Protein AF-A0A7V3AG71-F1 (afdb_monomer_lite)

Secondary structure (DSSP, 8-state):
--SHHHHHHHHHHHHHHHHHHHHHHHHHHHHHHHHHHHHHTTPPPHHHHHHHHHHHHHHHHHHHHHHHHHHHHHHHHHHHHHHHHHHT-------------PPP-EEEEETTS-EEEEEEEEE-SSEEEEEETTS-EEEEEGGGEEEEEE--

pLDDT: mean 72.87, std 14.0, range [38.12, 94.25]

Structure (mmCIF, N/CA/C/O backbone):
data_AF-A0A7V3AG71-F1
#
_entry.id   AF-A0A7V3AG71-F1
#
loop_
_atom_site.group_PDB
_atom_site.id
_atom_site.type_symbol
_atom_site.label_atom_id
_atom_site.label_alt_id
_atom_site.label_comp_id
_atom_site.label_asym_id
_atom_site.label_entity_id
_atom_site.label_seq_id
_atom_site.pdbx_PDB_ins_code
_atom_site.Cartn_x
_atom_site.Cartn_y
_atom_site.Cartn_z
_atom_site.occupancy
_atom_site.B_iso_or_equiv
_atom_site.auth_seq_id
_atom_site.auth_comp_id
_atom_site.auth_asym_id
_atom_site.auth_atom_id
_atom_site.pdbx_PDB_model_num
ATOM 1 N N . MET A 1 1 ? 12.936 3.149 -78.961 1.00 61.03 1 MET A N 1
ATOM 2 C CA . MET A 1 1 ? 13.022 3.474 -77.517 1.00 61.03 1 MET A CA 1
ATOM 3 C C . MET A 1 1 ? 11.968 2.755 -76.647 1.00 61.03 1 MET A C 1
ATOM 5 O O . MET A 1 1 ? 11.538 3.311 -75.650 1.00 61.03 1 MET A O 1
ATOM 9 N N . ARG A 1 2 ? 11.542 1.517 -76.963 1.00 64.50 2 ARG A N 1
ATOM 10 C CA . ARG A 1 2 ? 10.477 0.810 -76.205 1.00 64.50 2 ARG A CA 1
ATOM 11 C C . ARG A 1 2 ? 10.985 -0.159 -75.121 1.00 64.50 2 ARG A C 1
ATOM 13 O O . ARG A 1 2 ? 10.198 -0.602 -74.300 1.00 64.50 2 ARG A O 1
ATOM 20 N N . TYR A 1 3 ? 12.290 -0.437 -75.083 1.00 72.06 3 TYR A N 1
ATOM 21 C CA . TYR A 1 3 ? 12.900 -1.409 -74.159 1.00 72.06 3 TYR A CA 1
ATOM 22 C C . TYR A 1 3 ? 13.702 -0.771 -73.015 1.00 72.06 3 TYR A C 1
ATOM 24 O O . TYR A 1 3 ? 14.199 -1.476 -72.145 1.00 72.06 3 TYR A O 1
ATOM 32 N N . LEU A 1 4 ? 13.811 0.562 -72.984 1.00 73.38 4 LEU A N 1
ATOM 33 C CA . LEU A 1 4 ? 14.569 1.266 -71.945 1.00 73.38 4 LEU A CA 1
ATOM 34 C C . LEU A 1 4 ? 13.814 1.295 -70.605 1.00 73.38 4 LEU A C 1
ATOM 36 O O . LEU A 1 4 ? 14.413 1.109 -69.553 1.00 73.38 4 LEU A O 1
ATOM 40 N N . ALA A 1 5 ? 12.491 1.466 -70.650 1.00 74.44 5 ALA A N 1
ATOM 41 C CA . ALA A 1 5 ? 11.640 1.491 -69.464 1.00 74.44 5 ALA A CA 1
ATOM 42 C C . ALA A 1 5 ? 11.676 0.183 -68.639 1.00 74.44 5 ALA A C 1
ATOM 44 O O . ALA A 1 5 ? 11.906 0.277 -67.434 1.00 74.44 5 ALA A O 1
ATOM 45 N N . PRO A 1 6 ? 11.525 -1.030 -69.223 1.00 74.31 6 PRO A N 1
ATOM 46 C CA . PRO A 1 6 ? 11.609 -2.266 -68.437 1.00 74.31 6 PRO A CA 1
ATOM 47 C C . PRO A 1 6 ? 13.018 -2.529 -67.885 1.00 74.31 6 PRO A C 1
ATOM 49 O O . PRO A 1 6 ? 13.152 -3.070 -66.791 1.00 74.31 6 PRO A O 1
ATOM 52 N N . PHE A 1 7 ? 14.069 -2.098 -68.590 1.00 77.62 7 PHE A N 1
ATOM 53 C CA . PHE A 1 7 ? 15.451 -2.226 -68.119 1.00 77.62 7 PHE A CA 1
ATOM 54 C C . PHE A 1 7 ? 15.732 -1.335 -66.898 1.00 77.62 7 PHE A C 1
ATOM 56 O O . PHE A 1 7 ? 16.279 -1.802 -65.899 1.00 77.62 7 PHE A O 1
ATOM 63 N N . LEU A 1 8 ? 15.293 -0.072 -66.938 1.00 80.12 8 LEU A N 1
ATOM 64 C CA . LEU A 1 8 ? 15.421 0.848 -65.805 1.00 80.12 8 LEU A CA 1
ATOM 65 C C . LEU A 1 8 ? 14.569 0.411 -64.609 1.00 80.12 8 LEU A C 1
ATOM 67 O O . LEU A 1 8 ? 15.024 0.513 -63.473 1.00 80.12 8 LEU A O 1
ATOM 71 N N . LEU A 1 9 ? 13.371 -0.128 -64.855 1.00 80.00 9 LEU A N 1
ATOM 72 C CA . LEU A 1 9 ? 12.508 -0.658 -63.800 1.00 80.00 9 LEU A CA 1
ATOM 73 C C . LEU A 1 9 ? 13.157 -1.859 -63.093 1.00 80.00 9 LEU A C 1
ATOM 75 O O . LEU A 1 9 ? 13.146 -1.921 -61.867 1.00 80.00 9 LEU A O 1
ATOM 79 N N . SER A 1 10 ? 13.779 -2.772 -63.847 1.00 79.00 10 SER A N 1
ATOM 80 C CA . SER A 1 10 ? 14.501 -3.915 -63.276 1.00 79.00 10 SER A CA 1
ATOM 81 C C . SER A 1 10 ? 15.716 -3.480 -62.454 1.00 79.00 10 SER A C 1
ATOM 83 O O . SER A 1 10 ? 15.938 -4.012 -61.368 1.00 79.00 10 SER A O 1
ATOM 85 N N . LEU A 1 11 ? 16.487 -2.497 -62.935 1.00 78.69 11 LEU A N 1
ATOM 86 C CA . LEU A 1 11 ? 17.617 -1.932 -62.189 1.00 78.69 11 LEU A CA 1
ATOM 87 C C . LEU A 1 11 ? 17.163 -1.259 -60.892 1.00 78.69 11 LEU A C 1
ATOM 89 O O . LEU A 1 11 ? 17.777 -1.459 -59.846 1.00 78.69 11 LEU A O 1
ATOM 93 N N . PHE A 1 12 ? 16.067 -0.504 -60.951 1.00 79.19 12 PHE A N 1
ATOM 94 C CA . PHE A 1 12 ? 15.484 0.154 -59.788 1.00 79.19 12 PHE A CA 1
ATOM 95 C C . PHE A 1 12 ? 15.006 -0.866 -58.746 1.00 79.19 12 PHE A C 1
ATOM 97 O O . PHE A 1 12 ? 15.342 -0.749 -57.570 1.00 79.19 12 PHE A O 1
ATOM 104 N N . LEU A 1 13 ? 14.299 -1.915 -59.175 1.00 78.94 13 LEU A N 1
ATOM 105 C CA . LEU A 1 13 ? 13.847 -2.994 -58.293 1.00 78.94 13 LEU A CA 1
ATOM 106 C C . LEU A 1 13 ? 15.014 -3.735 -57.629 1.00 78.94 13 LEU A C 1
ATOM 108 O O . LEU A 1 13 ? 14.962 -3.966 -56.420 1.00 78.94 13 LEU A O 1
ATOM 112 N N . CYS A 1 14 ? 16.072 -4.059 -58.379 1.00 75.00 14 CYS A N 1
ATOM 113 C CA . CYS A 1 14 ? 17.276 -4.677 -57.821 1.00 75.00 14 CYS A CA 1
ATOM 114 C C . CYS A 1 14 ? 17.977 -3.762 -56.809 1.00 75.00 14 CYS A C 1
ATOM 116 O O . CYS A 1 14 ? 18.343 -4.218 -55.727 1.00 75.00 14 CYS A O 1
ATOM 118 N N . PHE A 1 15 ? 18.123 -2.472 -57.123 1.00 74.31 15 PHE A N 1
ATOM 119 C CA . PHE A 1 15 ? 18.778 -1.512 -56.235 1.00 74.31 15 PHE A CA 1
ATOM 120 C C . PHE A 1 15 ? 18.023 -1.348 -54.908 1.00 74.31 15 PHE A C 1
ATOM 122 O O . PHE A 1 15 ? 18.629 -1.398 -53.837 1.00 74.31 15 PHE A O 1
ATOM 129 N N . PHE A 1 16 ? 16.692 -1.233 -54.962 1.00 73.12 16 PHE A N 1
ATOM 130 C CA . PHE A 1 16 ? 15.862 -1.132 -53.761 1.00 73.12 16 PHE A CA 1
ATOM 131 C C . PHE A 1 16 ? 15.914 -2.403 -52.909 1.00 73.12 16 PHE A C 1
ATOM 133 O O . PHE A 1 16 ? 16.013 -2.299 -51.690 1.00 73.12 16 PHE A O 1
ATOM 140 N N . HIS A 1 17 ? 15.921 -3.592 -53.520 1.00 63.69 17 HIS A N 1
ATOM 141 C CA . HIS A 1 17 ? 16.026 -4.849 -52.771 1.00 63.69 17 HIS A CA 1
ATOM 142 C C . HIS A 1 17 ? 17.371 -5.001 -52.055 1.00 63.69 17 HIS A C 1
ATOM 144 O O . HIS A 1 17 ? 17.399 -5.442 -50.904 1.00 63.69 17 HIS A O 1
ATOM 150 N N . SER A 1 18 ? 18.479 -4.598 -52.686 1.00 63.97 18 SER A N 1
ATOM 151 C CA . SER A 1 18 ? 19.787 -4.587 -52.023 1.00 63.97 18 SER A CA 1
ATOM 152 C C . SER A 1 18 ? 19.830 -3.587 -50.865 1.00 63.97 18 SER A C 1
ATOM 154 O O . SER A 1 18 ? 20.319 -3.927 -49.792 1.00 63.97 18 SER A O 1
ATOM 156 N N . TRP A 1 19 ? 19.260 -2.392 -51.041 1.00 64.56 19 TRP A N 1
ATOM 157 C CA . TRP A 1 19 ? 19.243 -1.353 -50.008 1.00 64.56 19 TRP A CA 1
ATOM 158 C C . TRP A 1 19 ? 18.368 -1.721 -48.797 1.00 64.56 19 TRP A C 1
ATOM 160 O O . TRP A 1 19 ? 18.807 -1.594 -47.654 1.00 64.56 19 TRP A O 1
ATOM 170 N N . LEU A 1 20 ? 17.154 -2.233 -49.029 1.00 61.44 20 LEU A N 1
ATOM 171 C CA . LEU A 1 20 ? 16.248 -2.697 -47.968 1.00 61.44 20 LEU A CA 1
ATOM 172 C C . LEU A 1 20 ? 16.837 -3.883 -47.188 1.00 61.44 20 LEU A C 1
ATOM 174 O O . LEU A 1 20 ? 16.752 -3.905 -45.961 1.00 61.44 20 LEU A O 1
ATOM 178 N N . SER A 1 21 ? 17.510 -4.815 -47.871 1.00 59.41 21 SER A N 1
ATOM 179 C CA . SER A 1 21 ? 18.191 -5.938 -47.207 1.00 59.41 21 SER A CA 1
ATOM 180 C C . SER A 1 21 ? 19.367 -5.471 -46.338 1.00 59.41 21 SER A C 1
ATOM 182 O O . SER A 1 21 ? 19.598 -6.016 -45.260 1.00 59.41 21 SER A O 1
ATOM 184 N N . SER A 1 22 ? 20.099 -4.434 -46.764 1.00 56.72 22 SER A N 1
ATOM 185 C CA . SER A 1 22 ? 21.183 -3.842 -45.968 1.00 56.72 22 SER A CA 1
ATOM 186 C C . SER A 1 22 ? 20.687 -3.060 -44.748 1.00 56.72 22 SER A C 1
ATOM 188 O O . SER A 1 22 ? 21.355 -3.080 -43.718 1.00 56.72 22 SER A O 1
ATOM 190 N N . LEU A 1 23 ? 19.519 -2.414 -44.824 1.00 57.88 23 LEU A N 1
ATOM 191 C CA . LEU A 1 23 ? 18.902 -1.736 -43.676 1.00 57.88 23 LEU A CA 1
ATOM 192 C C . LEU A 1 23 ? 18.468 -2.729 -42.587 1.00 57.88 23 LEU A C 1
ATOM 194 O O . LEU A 1 23 ? 18.769 -2.513 -41.417 1.00 57.88 23 LEU A O 1
ATOM 198 N N . GLN A 1 24 ? 17.845 -3.848 -42.968 1.00 51.69 24 GLN A N 1
ATOM 199 C CA . GLN A 1 24 ? 17.381 -4.868 -42.020 1.00 51.69 24 GLN A CA 1
ATOM 200 C C . GLN A 1 24 ? 18.541 -5.663 -41.387 1.00 51.69 24 GLN A C 1
ATOM 202 O O . GLN A 1 24 ? 18.505 -5.991 -40.204 1.00 51.69 24 GLN A O 1
ATOM 207 N N . ALA A 1 25 ? 19.621 -5.910 -42.136 1.00 54.94 25 ALA A N 1
ATOM 208 C CA . ALA A 1 25 ? 20.857 -6.475 -41.582 1.00 54.94 25 ALA A CA 1
ATOM 209 C C . ALA A 1 25 ? 21.599 -5.487 -40.652 1.00 54.94 25 ALA A C 1
ATOM 211 O O . ALA A 1 25 ? 22.315 -5.902 -39.733 1.00 54.94 25 ALA A O 1
ATOM 212 N N . GLY A 1 26 ? 21.412 -4.180 -40.867 1.00 48.78 26 GLY A N 1
ATOM 213 C CA . GLY A 1 26 ? 21.966 -3.112 -40.037 1.00 48.78 26 GLY A CA 1
ATOM 214 C C . GLY A 1 26 ? 21.415 -3.104 -38.609 1.00 48.78 26 GLY A C 1
ATOM 215 O O . GLY A 1 26 ? 22.183 -2.892 -37.675 1.00 48.78 26 GLY A O 1
ATOM 216 N N . GLU A 1 27 ? 20.132 -3.416 -38.408 1.00 51.75 27 GLU A N 1
ATOM 217 C CA . GLU A 1 27 ? 19.525 -3.473 -37.067 1.00 51.75 27 GLU A CA 1
ATOM 218 C C . GLU A 1 27 ? 20.153 -4.580 -36.205 1.00 51.75 27 GLU A C 1
ATOM 220 O O . GLU A 1 27 ? 20.583 -4.325 -35.080 1.00 51.75 27 GLU A O 1
ATOM 225 N N . THR A 1 28 ? 20.363 -5.772 -36.775 1.00 56.44 28 THR A N 1
ATOM 226 C CA . THR A 1 28 ? 21.028 -6.884 -36.072 1.00 56.44 28 THR A CA 1
ATOM 227 C C . THR A 1 28 ? 22.504 -6.620 -35.744 1.00 56.44 28 THR A C 1
ATOM 229 O O . THR A 1 28 ? 23.023 -7.117 -34.744 1.00 56.44 28 THR A O 1
ATOM 232 N N . GLY A 1 29 ? 23.204 -5.820 -36.557 1.00 56.59 29 GLY A N 1
ATOM 233 C CA . GLY A 1 29 ? 24.605 -5.459 -36.315 1.00 56.59 29 GLY A CA 1
ATOM 234 C C . GLY A 1 29 ? 24.773 -4.357 -35.266 1.00 56.59 29 GLY A C 1
ATOM 235 O O . GLY A 1 29 ? 25.733 -4.379 -34.491 1.00 56.59 29 GLY A O 1
ATOM 236 N N . VAL A 1 30 ? 23.833 -3.410 -35.215 1.00 58.94 30 VAL A N 1
ATOM 237 C CA . VAL A 1 30 ? 23.841 -2.312 -34.242 1.00 58.94 30 VAL A CA 1
ATOM 238 C C . VAL A 1 30 ? 23.515 -2.827 -32.845 1.00 58.94 30 VAL A C 1
ATOM 240 O O . VAL A 1 30 ? 24.199 -2.436 -31.903 1.00 58.94 30 VAL A O 1
ATOM 243 N N . GLU A 1 31 ? 22.565 -3.752 -32.693 1.00 58.84 31 GLU A N 1
ATOM 244 C CA . GLU A 1 31 ? 22.277 -4.373 -31.392 1.00 58.84 31 GLU A CA 1
ATOM 245 C C . GLU A 1 31 ? 23.488 -5.143 -30.845 1.00 58.84 31 GLU A C 1
ATOM 247 O O . GLU A 1 31 ? 23.897 -4.914 -29.705 1.00 58.84 31 GLU A O 1
ATOM 252 N N . ALA A 1 32 ? 24.150 -5.953 -31.679 1.00 64.12 32 ALA A N 1
ATOM 253 C CA . ALA A 1 32 ? 25.353 -6.686 -31.284 1.00 64.12 32 ALA A CA 1
ATOM 254 C C . ALA A 1 32 ? 26.543 -5.756 -30.965 1.00 64.12 32 ALA A C 1
ATOM 256 O O . ALA A 1 32 ? 27.312 -6.004 -30.030 1.00 64.12 32 ALA A O 1
ATOM 257 N N . ALA A 1 33 ? 26.709 -4.659 -31.712 1.00 62.84 33 ALA A N 1
ATOM 258 C CA . ALA A 1 33 ? 27.746 -3.661 -31.446 1.00 62.84 33 ALA A CA 1
ATOM 259 C C . ALA A 1 33 ? 27.468 -2.868 -30.159 1.00 62.84 33 ALA A C 1
ATOM 261 O O . ALA A 1 33 ? 28.393 -2.576 -29.397 1.00 62.84 33 ALA A O 1
ATOM 262 N N . LEU A 1 34 ? 26.200 -2.559 -29.887 1.00 64.00 34 LEU A N 1
ATOM 263 C CA . LEU A 1 34 ? 25.757 -1.838 -28.698 1.00 64.00 34 LEU A CA 1
ATOM 264 C C . LEU A 1 34 ? 25.849 -2.717 -27.444 1.00 64.00 34 LEU A C 1
ATOM 266 O O . LEU A 1 34 ? 26.250 -2.240 -26.382 1.00 64.00 34 LEU A O 1
ATOM 270 N N . GLU A 1 35 ? 25.587 -4.017 -27.571 1.00 59.72 35 GLU A N 1
ATOM 271 C CA . GLU A 1 35 ? 25.803 -4.997 -26.508 1.00 59.72 35 GLU A CA 1
ATOM 272 C C . GLU A 1 35 ? 27.299 -5.190 -26.207 1.00 59.72 35 GLU A C 1
ATOM 274 O O . GLU A 1 35 ? 27.714 -5.147 -25.046 1.00 59.72 35 GLU A O 1
ATOM 279 N N . LYS A 1 36 ? 28.147 -5.260 -27.243 1.00 67.81 36 LYS A N 1
ATOM 280 C CA . LYS A 1 36 ? 29.612 -5.309 -27.094 1.00 67.81 36 LYS A CA 1
ATOM 281 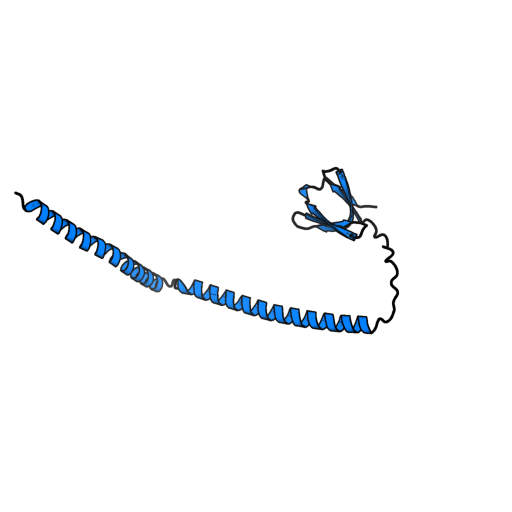C C . LYS A 1 36 ? 30.188 -4.021 -26.484 1.00 67.81 36 LYS A C 1
ATOM 283 O O . LYS A 1 36 ? 31.143 -4.077 -25.707 1.00 67.81 36 LYS A O 1
ATOM 288 N N . ALA A 1 37 ? 29.596 -2.862 -26.783 1.00 62.59 37 ALA A N 1
ATOM 289 C CA . ALA A 1 37 ? 29.947 -1.586 -26.159 1.00 62.59 37 ALA A CA 1
ATOM 290 C C . ALA A 1 37 ? 29.526 -1.529 -24.678 1.00 62.59 37 ALA A C 1
ATOM 292 O O . ALA A 1 37 ? 30.306 -1.074 -23.840 1.00 62.59 37 ALA A O 1
ATOM 293 N N . ARG A 1 38 ? 28.344 -2.056 -24.323 1.00 58.62 38 ARG A N 1
ATOM 294 C CA . ARG A 1 38 ? 27.871 -2.150 -22.928 1.00 58.62 38 ARG A CA 1
ATOM 295 C C . ARG A 1 38 ? 28.729 -3.079 -22.071 1.00 58.62 38 ARG A C 1
ATOM 297 O O . ARG A 1 38 ? 29.049 -2.719 -20.940 1.00 58.62 38 ARG A O 1
ATOM 304 N N . GLN A 1 39 ? 29.162 -4.215 -22.622 1.00 62.44 39 GLN A N 1
ATOM 305 C CA . GLN A 1 39 ? 30.086 -5.135 -21.948 1.00 62.44 39 GLN A CA 1
ATOM 306 C C . GLN A 1 39 ? 31.446 -4.479 -21.650 1.00 62.44 39 GLN A C 1
ATOM 308 O O . GLN A 1 39 ? 32.007 -4.697 -20.580 1.00 62.44 39 GLN A O 1
ATOM 313 N N . ARG A 1 40 ? 31.957 -3.618 -22.546 1.00 60.34 40 ARG A N 1
ATOM 314 C CA . ARG A 1 40 ? 33.174 -2.820 -22.291 1.00 60.34 40 ARG A CA 1
ATOM 315 C C . ARG A 1 40 ? 32.972 -1.693 -21.278 1.00 60.34 40 ARG A C 1
ATOM 317 O O . ARG A 1 40 ? 33.912 -1.359 -20.568 1.00 60.34 40 ARG A O 1
ATOM 324 N N . ALA A 1 41 ? 31.773 -1.125 -21.200 1.00 60.50 41 ALA A N 1
ATOM 325 C CA . ALA A 1 41 ? 31.434 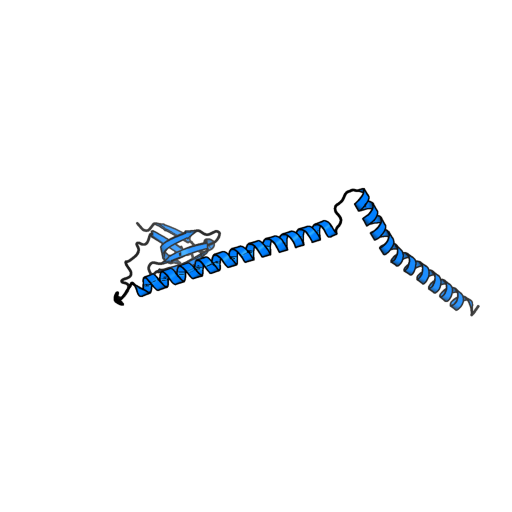-0.075 -20.241 1.00 60.50 41 ALA A CA 1
ATOM 326 C C . ALA A 1 41 ? 31.158 -0.604 -18.817 1.00 60.50 41 ALA A C 1
ATOM 328 O O . ALA A 1 41 ? 30.834 0.184 -17.932 1.00 60.50 41 ALA A O 1
ATOM 329 N N . GLY A 1 42 ? 31.246 -1.923 -18.586 1.00 57.78 42 GLY A N 1
ATOM 330 C CA . GLY A 1 42 ? 30.953 -2.539 -17.286 1.00 57.78 42 GLY A CA 1
ATOM 331 C C . GLY A 1 42 ? 29.482 -2.431 -16.869 1.00 57.78 42 GLY A C 1
ATOM 332 O O . GLY A 1 42 ? 29.154 -2.650 -15.704 1.00 57.78 42 GLY A O 1
ATOM 333 N N . ALA A 1 43 ? 28.589 -2.082 -17.800 1.00 59.56 43 ALA A N 1
ATOM 334 C CA . ALA A 1 43 ? 27.168 -1.976 -17.518 1.00 59.56 43 ALA A CA 1
ATOM 335 C C . ALA A 1 43 ? 26.580 -3.386 -17.338 1.00 59.56 43 ALA A C 1
ATOM 337 O O . ALA A 1 43 ? 26.849 -4.265 -18.164 1.00 59.56 43 ALA A O 1
ATOM 338 N N . PRO A 1 44 ? 25.777 -3.629 -16.284 1.00 58.66 44 PRO A N 1
ATOM 339 C CA . PRO A 1 44 ? 25.157 -4.930 -16.081 1.00 58.66 44 PRO A CA 1
ATOM 340 C C . PRO A 1 44 ? 24.295 -5.282 -17.304 1.00 58.66 44 PRO A C 1
ATOM 342 O O . PRO A 1 44 ? 23.601 -4.399 -17.824 1.00 58.66 44 PRO A O 1
ATOM 345 N N . PRO A 1 45 ? 24.337 -6.541 -17.786 1.00 61.25 45 PRO A N 1
ATOM 346 C CA . PRO A 1 45 ? 23.568 -6.946 -18.956 1.00 61.25 45 PRO A CA 1
ATOM 347 C C . PRO A 1 45 ? 22.082 -6.680 -18.704 1.00 61.25 45 PRO A C 1
ATOM 349 O O . PRO A 1 45 ? 21.628 -6.737 -17.558 1.00 61.25 45 PRO A O 1
ATOM 352 N N . ALA A 1 46 ? 21.316 -6.389 -19.758 1.00 64.62 46 ALA A N 1
ATOM 353 C CA . ALA A 1 46 ? 19.881 -6.101 -19.641 1.00 64.62 46 ALA A CA 1
ATOM 354 C C . ALA A 1 46 ? 19.136 -7.208 -18.860 1.00 64.62 46 ALA A C 1
ATOM 356 O O . ALA A 1 46 ? 18.245 -6.926 -18.057 1.00 64.62 46 ALA A O 1
ATOM 357 N N . ASP A 1 47 ? 19.617 -8.448 -18.979 1.00 63.56 47 ASP A N 1
ATOM 358 C CA . ASP A 1 47 ? 19.104 -9.625 -18.280 1.00 63.56 47 ASP A CA 1
ATOM 359 C C . ASP A 1 47 ? 19.441 -9.700 -16.785 1.00 63.56 47 ASP A C 1
ATOM 361 O O . ASP A 1 47 ? 18.788 -10.439 -16.050 1.00 63.56 47 ASP A O 1
ATOM 365 N N . ALA A 1 48 ? 20.438 -8.961 -16.290 1.00 64.44 48 ALA A N 1
ATOM 366 C CA . ALA A 1 48 ? 20.791 -8.983 -14.869 1.00 64.44 48 ALA A CA 1
ATOM 367 C C . ALA A 1 48 ? 19.683 -8.371 -14.004 1.00 64.44 48 ALA A C 1
ATOM 369 O O . ALA A 1 48 ? 19.379 -8.904 -12.937 1.00 64.44 48 ALA A O 1
ATOM 370 N N . LYS A 1 49 ? 19.033 -7.300 -14.483 1.00 67.00 49 LYS A N 1
ATOM 371 C CA . LYS A 1 49 ? 17.897 -6.687 -13.779 1.00 67.00 49 LYS A CA 1
ATOM 372 C C . LYS A 1 49 ? 16.683 -7.618 -13.767 1.00 67.00 49 LYS A C 1
ATOM 374 O O . LYS A 1 49 ? 16.136 -7.866 -12.698 1.00 67.00 49 LYS A O 1
ATOM 379 N N . ALA A 1 50 ? 16.346 -8.223 -14.908 1.00 71.94 50 ALA A N 1
ATOM 380 C CA . ALA A 1 50 ? 15.237 -9.176 -15.007 1.00 71.94 50 ALA A CA 1
ATOM 381 C C . ALA A 1 50 ? 15.458 -10.439 -14.151 1.00 71.94 50 ALA A C 1
ATOM 383 O O . ALA A 1 50 ? 14.530 -10.955 -13.530 1.00 71.94 50 ALA A O 1
ATOM 384 N N . ARG A 1 51 ? 16.700 -10.938 -14.067 1.00 72.38 51 ARG A N 1
ATOM 385 C CA . ARG A 1 51 ? 17.051 -12.061 -13.180 1.00 72.38 51 ARG A CA 1
ATOM 386 C C . ARG A 1 51 ? 16.976 -11.674 -11.705 1.00 72.38 51 ARG A C 1
ATOM 388 O O . ARG A 1 51 ? 16.532 -12.483 -10.895 1.00 72.38 51 ARG A O 1
ATOM 395 N N . GLN A 1 52 ? 17.380 -10.455 -11.354 1.00 73.69 52 GLN A N 1
ATOM 396 C CA . GLN A 1 52 ? 17.294 -9.962 -9.981 1.00 73.69 52 GLN A CA 1
ATOM 397 C C . GLN A 1 52 ? 15.840 -9.770 -9.536 1.00 73.69 52 GLN A C 1
ATOM 399 O O . GLN A 1 52 ? 15.505 -10.101 -8.402 1.00 73.69 52 GLN A O 1
ATOM 404 N N . GLU A 1 53 ? 14.976 -9.283 -10.424 1.00 74.88 53 GLU A N 1
ATOM 405 C CA . GLU A 1 53 ? 13.547 -9.110 -10.160 1.00 74.88 53 GLU A CA 1
ATOM 406 C C . GLU A 1 53 ? 12.851 -10.461 -9.959 1.00 74.88 53 GLU A C 1
ATOM 408 O O . GLU A 1 53 ? 12.256 -10.682 -8.907 1.00 74.88 53 GLU A O 1
ATOM 413 N N . LYS A 1 54 ? 13.088 -11.437 -10.848 1.00 76.94 54 LYS A N 1
ATOM 414 C CA . LYS A 1 54 ? 12.601 -12.818 -10.667 1.00 76.94 54 LYS A CA 1
ATOM 415 C C . LYS A 1 54 ? 13.105 -13.475 -9.379 1.00 76.94 54 LYS A C 1
ATOM 417 O O . LYS A 1 54 ? 12.361 -14.192 -8.715 1.00 76.94 54 LYS A O 1
ATOM 422 N N . ALA A 1 55 ? 14.364 -13.243 -9.000 1.00 76.12 55 ALA A N 1
ATOM 423 C CA . ALA A 1 55 ? 14.910 -13.770 -7.748 1.00 76.12 55 ALA A CA 1
ATOM 424 C C . ALA A 1 55 ? 14.253 -13.127 -6.513 1.00 76.12 55 ALA A C 1
ATOM 426 O O . ALA A 1 55 ? 14.017 -13.810 -5.515 1.00 76.12 55 ALA A O 1
ATOM 427 N N . ARG A 1 56 ? 13.923 -11.831 -6.583 1.00 78.12 56 ARG A N 1
ATOM 428 C CA . ARG A 1 56 ? 13.195 -11.121 -5.521 1.00 78.12 56 ARG A CA 1
ATOM 429 C C . ARG A 1 56 ? 11.750 -11.597 -5.411 1.00 78.12 56 ARG A C 1
ATOM 431 O O . ARG A 1 56 ? 11.301 -11.847 -4.297 1.00 78.12 56 ARG A O 1
ATOM 438 N N . GLU A 1 57 ? 11.056 -11.778 -6.529 1.00 79.94 57 GLU A N 1
ATOM 439 C CA . GLU A 1 57 ? 9.694 -12.325 -6.556 1.00 79.94 57 GLU A CA 1
ATOM 440 C C . GLU A 1 57 ? 9.649 -13.740 -5.964 1.00 79.94 57 GLU A C 1
ATOM 442 O O . GLU A 1 57 ? 8.842 -14.012 -5.075 1.00 79.94 57 GLU A O 1
ATOM 447 N N . ALA A 1 58 ? 10.585 -14.612 -6.356 1.00 77.12 58 ALA A N 1
ATOM 448 C CA . ALA A 1 58 ? 10.687 -15.963 -5.808 1.00 77.12 58 ALA A CA 1
ATOM 449 C C . ALA A 1 58 ? 10.988 -15.971 -4.295 1.00 77.12 58 ALA A C 1
ATOM 451 O O . ALA A 1 58 ? 10.443 -16.795 -3.558 1.00 77.12 58 ALA A O 1
ATOM 452 N N . ALA A 1 59 ? 11.831 -15.053 -3.808 1.00 71.94 59 ALA A N 1
ATOM 453 C CA . ALA A 1 59 ? 12.113 -14.915 -2.379 1.00 71.94 59 ALA A CA 1
ATOM 454 C C . ALA A 1 59 ? 10.892 -14.404 -1.593 1.00 71.94 59 ALA A C 1
ATOM 456 O O . ALA A 1 59 ? 10.589 -14.920 -0.517 1.00 71.94 59 ALA A O 1
ATOM 457 N N . GLN A 1 60 ? 10.154 -13.435 -2.142 1.00 78.50 60 GLN A N 1
ATOM 458 C CA . GLN A 1 60 ? 8.934 -12.921 -1.518 1.00 78.50 60 GLN A CA 1
ATOM 459 C C . GLN A 1 60 ? 7.821 -13.966 -1.479 1.00 78.50 60 GLN A C 1
ATOM 461 O O . GLN A 1 60 ? 7.103 -14.053 -0.485 1.00 78.50 60 GLN A O 1
ATOM 466 N N . GLN A 1 61 ? 7.683 -14.780 -2.526 1.00 82.38 61 GLN A N 1
ATOM 467 C CA . GLN A 1 61 ? 6.687 -15.844 -2.557 1.00 82.38 61 GLN A CA 1
ATOM 468 C C . GLN A 1 61 ? 6.968 -16.905 -1.485 1.00 82.38 61 GLN A C 1
ATOM 470 O O . GLN A 1 61 ? 6.060 -17.251 -0.733 1.00 82.38 61 GLN A O 1
ATOM 475 N N . LYS A 1 62 ? 8.230 -17.326 -1.319 1.00 79.62 62 LYS A N 1
ATOM 476 C CA . LYS A 1 62 ? 8.624 -18.249 -0.239 1.00 79.62 62 LYS A CA 1
ATOM 477 C C . LYS A 1 62 ? 8.356 -17.676 1.154 1.00 79.62 62 LYS A C 1
ATOM 479 O O . LYS A 1 62 ? 7.801 -18.372 1.998 1.00 79.62 62 LYS A O 1
ATOM 484 N N . ALA A 1 63 ? 8.672 -16.397 1.375 1.00 73.25 63 ALA A N 1
ATOM 485 C CA . ALA A 1 63 ? 8.391 -15.734 2.649 1.00 73.25 63 ALA A CA 1
ATOM 486 C C . ALA A 1 63 ? 6.880 -15.663 2.951 1.00 73.25 63 ALA A C 1
ATOM 488 O O . ALA A 1 63 ? 6.455 -15.863 4.090 1.00 73.25 63 ALA A O 1
ATOM 489 N N . ARG A 1 64 ? 6.047 -15.420 1.928 1.00 76.06 64 ARG A N 1
ATOM 490 C CA . ARG A 1 64 ? 4.580 -15.434 2.062 1.00 76.06 64 ARG A CA 1
ATOM 491 C C . ARG A 1 64 ? 4.043 -16.836 2.345 1.00 76.06 64 ARG A C 1
ATOM 493 O O . ARG A 1 64 ? 3.147 -16.977 3.172 1.00 76.06 64 ARG A O 1
ATOM 500 N N . GLU A 1 65 ? 4.587 -17.863 1.700 1.00 79.94 65 GLU A N 1
ATOM 501 C CA . GLU A 1 65 ? 4.190 -19.256 1.925 1.00 79.94 65 GLU A CA 1
ATOM 502 C C . GLU A 1 65 ? 4.515 -19.714 3.354 1.00 79.94 65 GLU A C 1
ATOM 504 O O . GLU A 1 65 ? 3.628 -20.239 4.032 1.00 79.94 65 GLU A O 1
ATOM 509 N N . GLU A 1 66 ? 5.720 -19.436 3.862 1.00 76.19 66 GLU A N 1
ATOM 510 C CA . GLU A 1 66 ? 6.095 -19.745 5.251 1.00 76.19 66 GLU A CA 1
ATOM 511 C C . GLU A 1 66 ? 5.239 -18.983 6.268 1.00 76.19 66 GLU A C 1
ATOM 513 O O . GLU A 1 66 ? 4.721 -19.587 7.211 1.00 76.19 66 GLU A O 1
ATOM 518 N N . SER A 1 67 ? 5.003 -17.687 6.043 1.00 77.44 67 SER A N 1
ATOM 519 C CA . SER A 1 67 ? 4.116 -16.886 6.894 1.00 77.44 67 SER A CA 1
ATOM 520 C C . SER A 1 67 ? 2.680 -17.426 6.889 1.00 77.44 67 SER A C 1
ATOM 522 O O . SER A 1 67 ? 2.056 -17.552 7.944 1.00 77.44 67 SER A O 1
ATOM 524 N N . SER A 1 68 ? 2.163 -17.839 5.726 1.00 77.25 68 SER A N 1
ATOM 525 C CA . SER A 1 68 ? 0.819 -18.417 5.615 1.00 77.25 68 SER A CA 1
ATOM 526 C C . SER A 1 68 ? 0.691 -19.756 6.346 1.00 77.25 68 SER A C 1
ATOM 528 O O . SER A 1 68 ? -0.355 -20.049 6.927 1.00 77.25 68 SER A O 1
ATOM 530 N N . ARG A 1 69 ? 1.760 -20.560 6.362 1.00 75.31 69 ARG A N 1
ATOM 531 C CA . ARG A 1 69 ? 1.801 -21.846 7.059 1.00 75.31 69 ARG A CA 1
ATOM 532 C C . ARG A 1 69 ? 1.810 -21.646 8.573 1.00 75.31 69 ARG A C 1
ATOM 534 O O . ARG A 1 69 ? 1.002 -22.264 9.261 1.00 75.31 69 ARG A O 1
ATOM 541 N N . GLN A 1 70 ? 2.620 -20.710 9.069 1.00 76.00 70 GLN A N 1
ATOM 542 C CA . GLN A 1 70 ? 2.641 -20.339 10.487 1.00 76.00 70 GLN A CA 1
ATOM 543 C C . GLN A 1 70 ? 1.303 -19.743 10.949 1.00 76.00 70 GLN A C 1
ATOM 545 O O . GLN A 1 70 ? 0.806 -20.104 12.014 1.00 76.00 70 GLN A O 1
ATOM 550 N N . ALA A 1 71 ? 0.665 -18.898 10.130 1.00 69.75 71 ALA A N 1
ATOM 551 C CA . ALA A 1 71 ? -0.649 -18.335 10.442 1.00 69.75 71 ALA A CA 1
ATOM 552 C C . ALA A 1 71 ? -1.749 -19.411 10.505 1.00 69.75 71 ALA A C 1
ATOM 554 O O . ALA A 1 71 ? -2.611 -19.364 11.383 1.00 69.75 71 ALA A O 1
ATOM 555 N N . ARG A 1 72 ? -1.709 -20.413 9.615 1.00 77.19 72 ARG A N 1
ATOM 556 C CA . ARG A 1 72 ? -2.647 -21.550 9.636 1.00 77.19 72 ARG A CA 1
ATOM 557 C C . ARG A 1 72 ? -2.438 -22.454 10.849 1.00 77.19 72 ARG A C 1
ATOM 559 O O . ARG A 1 72 ? -3.419 -22.864 11.461 1.00 77.19 72 ARG A O 1
ATOM 566 N N . GLU A 1 73 ? -1.192 -22.734 11.221 1.00 75.31 73 GLU A N 1
ATOM 567 C CA . GLU A 1 73 ? -0.879 -23.535 12.412 1.00 75.31 73 GLU A CA 1
ATOM 568 C C . GLU A 1 73 ? -1.279 -22.816 13.710 1.00 75.31 73 GLU A C 1
ATOM 570 O O . GLU A 1 73 ? -1.871 -23.434 14.595 1.00 75.31 73 GLU A O 1
ATOM 575 N N . ALA A 1 74 ? -1.041 -21.504 13.810 1.00 71.50 74 ALA A N 1
ATOM 576 C CA . ALA A 1 74 ? -1.479 -20.701 14.951 1.00 71.50 74 ALA A CA 1
ATOM 577 C C . ALA A 1 74 ? -3.013 -20.619 15.049 1.00 71.50 74 ALA A C 1
ATOM 579 O O . ALA A 1 74 ? -3.573 -20.793 16.131 1.00 71.50 74 ALA A O 1
ATOM 580 N N . ALA A 1 75 ? -3.708 -20.430 13.920 1.00 70.00 75 ALA A N 1
ATOM 581 C CA . ALA A 1 75 ? -5.170 -20.419 13.878 1.00 70.00 75 ALA A CA 1
ATOM 582 C C . ALA A 1 75 ? -5.784 -21.790 14.218 1.00 70.00 75 ALA A C 1
ATOM 584 O O . ALA A 1 75 ? -6.838 -21.849 14.850 1.00 70.00 75 ALA A O 1
ATOM 585 N N . GLY A 1 76 ? -5.125 -22.888 13.832 1.00 74.81 76 GLY A N 1
ATOM 586 C CA . GLY A 1 76 ? -5.516 -24.245 14.218 1.00 74.81 76 GLY A CA 1
ATOM 587 C C . GLY A 1 76 ? -5.413 -24.467 15.728 1.00 74.81 76 GLY A C 1
ATOM 588 O O . GLY A 1 76 ? -6.376 -24.915 16.342 1.00 74.81 76 GLY A O 1
ATOM 589 N N . LYS A 1 77 ? -4.292 -24.059 16.339 1.00 73.31 77 LYS A N 1
ATOM 590 C CA . LYS A 1 77 ? -4.089 -24.157 17.795 1.00 73.31 77 LYS A CA 1
ATOM 591 C C . LYS A 1 77 ? -5.080 -23.299 18.582 1.00 73.31 77 LYS A C 1
ATOM 593 O O . LYS A 1 77 ? -5.673 -23.794 19.530 1.00 73.31 77 LYS A O 1
ATOM 598 N N . ALA A 1 78 ? -5.337 -22.066 18.143 1.00 70.25 78 ALA A N 1
ATOM 599 C CA . ALA A 1 78 ? -6.316 -21.189 18.786 1.00 70.25 78 ALA A CA 1
ATOM 600 C C . ALA A 1 78 ? -7.749 -21.754 18.732 1.00 70.25 78 ALA A C 1
ATOM 602 O O . ALA A 1 78 ? -8.518 -21.580 19.674 1.00 70.25 78 ALA A O 1
ATOM 603 N N . ARG A 1 79 ? -8.114 -22.458 17.651 1.00 71.50 79 ARG A N 1
ATOM 604 C CA . ARG A 1 79 ? -9.414 -23.140 17.548 1.00 71.50 79 ARG A CA 1
ATOM 605 C C . ARG A 1 79 ? -9.509 -24.350 18.467 1.00 71.50 79 ARG A C 1
ATOM 607 O O . ARG A 1 79 ? -10.526 -24.502 19.129 1.00 71.50 79 ARG A O 1
ATOM 614 N N . GLU A 1 80 ? -8.462 -25.164 18.548 1.00 74.56 80 GLU A N 1
ATOM 615 C CA . GLU A 1 80 ? -8.438 -26.336 19.431 1.00 74.56 80 GLU A CA 1
ATOM 616 C C . GLU A 1 80 ? -8.477 -25.930 20.920 1.00 74.56 80 GLU A C 1
ATOM 618 O O . GLU A 1 80 ? -9.128 -26.578 21.739 1.00 74.56 80 GLU A O 1
ATOM 623 N N . GLU A 1 81 ? -7.841 -24.809 21.271 1.00 68.50 81 GLU A N 1
ATOM 624 C CA . GLU A 1 81 ? -7.856 -24.240 22.623 1.00 68.50 81 GLU A CA 1
ATOM 625 C C . GLU A 1 81 ? -9.217 -23.605 22.968 1.00 68.50 81 GLU A C 1
ATOM 627 O O . GLU A 1 81 ? -9.724 -23.791 24.076 1.00 68.50 81 GLU A O 1
ATOM 632 N N . ALA A 1 82 ? -9.869 -22.949 21.999 1.00 61.81 82 ALA A N 1
ATOM 633 C CA . ALA A 1 82 ? -11.230 -22.430 22.143 1.00 61.81 82 ALA A CA 1
ATOM 634 C C . ALA A 1 82 ? -12.281 -23.549 22.245 1.00 61.81 82 ALA A C 1
ATOM 636 O O . ALA A 1 82 ? -13.214 -23.445 23.037 1.00 61.81 82 ALA A O 1
ATOM 637 N N . GLU A 1 83 ? -12.122 -24.638 21.492 1.00 67.50 83 GLU A N 1
ATOM 638 C CA . GLU A 1 83 ? -13.017 -25.796 21.546 1.00 67.50 83 GLU A CA 1
ATOM 639 C C . GLU A 1 83 ? -12.863 -26.562 22.869 1.00 67.50 83 GLU A C 1
ATOM 641 O O . GLU A 1 83 ? -13.861 -26.971 23.461 1.00 67.50 83 GLU A O 1
ATOM 646 N N . ARG A 1 84 ? -11.644 -26.653 23.426 1.00 64.19 84 ARG A N 1
ATOM 647 C CA . ARG A 1 84 ? -11.426 -27.163 24.795 1.00 64.19 84 ARG A CA 1
ATOM 648 C C . ARG A 1 84 ? -12.005 -26.246 25.874 1.00 64.19 84 ARG A C 1
ATOM 650 O O . ARG A 1 84 ? -12.550 -26.750 26.854 1.00 64.19 84 ARG A O 1
ATOM 657 N N . ALA A 1 85 ? -11.925 -24.925 25.709 1.00 61.03 85 ALA A N 1
ATOM 658 C CA . ALA A 1 85 ? -12.556 -23.975 26.627 1.00 61.03 85 ALA A CA 1
ATOM 659 C C . ALA A 1 85 ? -14.094 -24.053 26.562 1.00 61.03 85 ALA A C 1
ATOM 661 O O . ALA A 1 85 ? -14.753 -24.024 27.602 1.00 61.03 85 ALA A 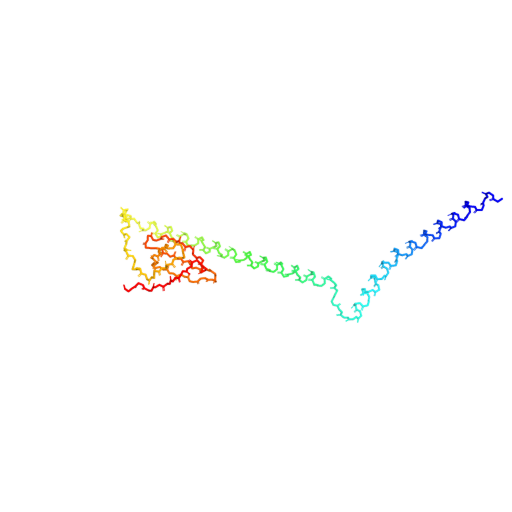O 1
ATOM 662 N N . ALA A 1 86 ? -14.661 -24.230 25.365 1.00 59.34 86 ALA A N 1
ATOM 663 C CA . ALA A 1 86 ? -16.095 -24.424 25.145 1.00 59.34 86 ALA A CA 1
ATOM 664 C C . ALA A 1 86 ? -16.597 -25.773 25.695 1.00 59.34 86 ALA A C 1
ATOM 666 O O . ALA A 1 86 ? -17.662 -25.834 26.301 1.00 59.34 86 ALA A O 1
ATOM 667 N N . ALA A 1 87 ? -15.813 -26.848 25.563 1.00 64.19 87 ALA A N 1
ATOM 668 C CA . ALA A 1 87 ? -16.152 -28.162 26.112 1.00 64.19 87 ALA A CA 1
ATOM 669 C C . ALA A 1 87 ? -16.095 -28.210 27.655 1.00 64.19 87 ALA A C 1
ATOM 671 O O . ALA A 1 87 ? -16.824 -28.988 28.266 1.00 64.19 87 ALA A O 1
ATOM 672 N N . ASN A 1 88 ? -15.276 -27.359 28.291 1.00 60.75 88 ASN A N 1
ATOM 673 C CA . ASN A 1 88 ? -15.206 -27.209 29.753 1.00 60.75 88 ASN A CA 1
ATOM 674 C C . ASN A 1 88 ? -16.170 -26.153 30.329 1.00 60.75 88 ASN A C 1
ATOM 676 O O . ASN A 1 88 ? -16.290 -26.045 31.548 1.00 60.75 88 ASN A O 1
ATOM 680 N N . SER A 1 89 ? -16.877 -25.393 29.489 1.00 52.81 89 SER A N 1
ATOM 681 C CA . SER A 1 89 ? -17.915 -24.443 29.911 1.00 52.81 89 SER A CA 1
ATOM 682 C C . SER A 1 89 ? -19.309 -25.032 29.683 1.00 52.81 89 SER A C 1
ATOM 684 O O . SER A 1 89 ? -20.122 -24.555 28.893 1.00 52.81 89 SER A O 1
ATOM 686 N N . GLY A 1 90 ? -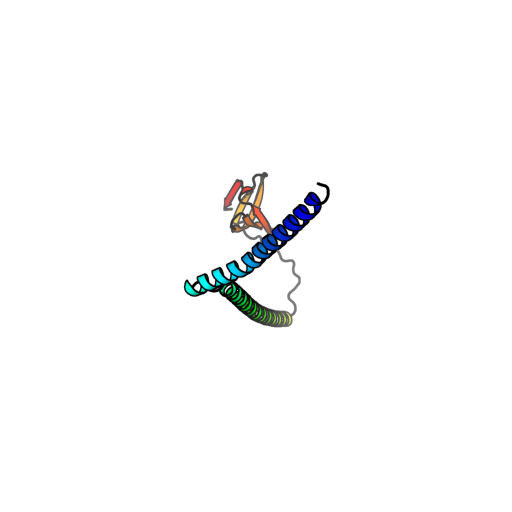19.595 -26.104 30.422 1.00 45.25 90 GLY A N 1
ATOM 687 C CA . GLY A 1 90 ? -20.954 -26.599 30.594 1.00 45.25 90 GLY A CA 1
ATOM 688 C C . GLY A 1 90 ? -21.848 -25.540 31.249 1.00 45.25 90 GLY A C 1
ATOM 689 O O . GLY A 1 90 ? -21.539 -25.027 32.320 1.00 45.25 90 GLY A O 1
ATOM 690 N N . SER A 1 91 ? -22.964 -25.239 30.579 1.00 55.69 91 SER A N 1
ATOM 691 C CA . SER A 1 91 ? -24.139 -24.503 31.072 1.00 55.69 91 SER A CA 1
ATOM 692 C C . SER A 1 91 ? -23.881 -23.152 31.760 1.00 55.69 91 SER A C 1
ATOM 694 O O . SER A 1 91 ? -24.058 -23.021 32.967 1.00 55.69 91 SER A O 1
ATOM 696 N N . ALA A 1 92 ? -23.608 -22.109 30.976 1.00 46.53 92 ALA A N 1
ATOM 697 C CA . ALA A 1 92 ? -23.953 -20.740 31.357 1.00 46.53 92 ALA A CA 1
ATOM 698 C C . ALA A 1 92 ? -25.020 -20.218 30.385 1.00 46.53 92 ALA A C 1
ATOM 700 O O . ALA A 1 92 ? -24.742 -19.870 29.242 1.00 46.53 92 ALA A O 1
ATOM 701 N N . GLN A 1 93 ? -26.264 -20.319 30.852 1.00 42.59 93 GLN A N 1
ATOM 702 C CA . GLN A 1 93 ? -27.432 -19.508 30.515 1.00 42.59 93 GLN A CA 1
ATOM 703 C C . GLN A 1 93 ? -27.291 -18.553 29.317 1.00 42.59 93 GLN A C 1
ATOM 705 O O . GLN A 1 93 ? -26.589 -17.546 29.369 1.00 42.59 93 GLN A O 1
ATOM 710 N N . ARG A 1 94 ? -28.104 -18.821 28.284 1.00 48.97 94 ARG A N 1
ATOM 711 C CA . ARG A 1 94 ? -28.688 -17.782 27.429 1.00 48.97 94 ARG A CA 1
ATOM 712 C C . ARG A 1 94 ? -29.433 -16.798 28.337 1.00 48.97 94 ARG A C 1
ATOM 714 O O . ARG A 1 94 ? -30.593 -17.024 28.663 1.00 48.97 94 ARG A O 1
ATOM 721 N N . GLY A 1 95 ? -28.735 -15.777 28.806 1.00 38.12 95 GLY A N 1
ATOM 722 C CA . GLY A 1 95 ? -29.319 -14.563 29.346 1.00 38.12 95 GLY A CA 1
ATOM 723 C C . GLY A 1 95 ? -29.061 -13.474 28.327 1.00 38.12 95 GLY A C 1
ATOM 724 O O . GLY A 1 95 ? -27.924 -13.323 27.880 1.00 38.12 95 GLY A O 1
ATOM 725 N N . ASP A 1 96 ? -30.125 -12.793 27.917 1.00 46.12 96 ASP A N 1
ATOM 726 C CA . ASP A 1 96 ? -30.072 -11.523 27.211 1.00 46.12 96 ASP A CA 1
ATOM 727 C C . ASP A 1 96 ? -28.871 -10.705 27.690 1.00 46.12 96 ASP A C 1
ATOM 729 O O . ASP A 1 96 ? -28.736 -10.424 28.882 1.00 46.12 96 ASP A O 1
ATOM 733 N N . ALA A 1 97 ? -27.963 -10.380 26.767 1.00 45.41 97 ALA A N 1
ATOM 734 C CA . ALA A 1 97 ? -26.894 -9.442 27.047 1.00 45.41 97 ALA A CA 1
ATOM 735 C C . ALA A 1 97 ? -27.559 -8.087 27.282 1.00 45.41 97 ALA A C 1
ATOM 737 O O . ALA A 1 97 ? -27.817 -7.335 26.344 1.00 45.41 97 ALA A O 1
ATOM 738 N N . GLU A 1 98 ? -27.877 -7.821 28.545 1.00 49.03 98 GLU A N 1
ATOM 739 C CA . GLU A 1 98 ? -28.102 -6.496 29.084 1.00 49.03 98 GLU A CA 1
ATOM 740 C C . GLU A 1 98 ? -26.893 -5.666 28.653 1.00 49.03 98 GLU A C 1
ATOM 742 O O . GLU A 1 98 ? -25.781 -5.808 29.169 1.00 49.03 98 GLU A O 1
ATOM 747 N N . VAL A 1 99 ? -27.089 -4.907 27.573 1.00 46.50 99 VAL A N 1
ATOM 748 C CA . VAL A 1 99 ? -26.085 -4.026 26.995 1.00 46.50 99 VAL A CA 1
ATOM 749 C C . VAL A 1 99 ? -25.825 -2.978 28.059 1.00 46.50 99 VAL A C 1
ATOM 751 O O . VAL A 1 99 ? -26.552 -1.993 28.166 1.00 46.50 99 VAL A O 1
ATOM 754 N N . ALA A 1 100 ? -24.808 -3.226 28.885 1.00 49.78 100 ALA A N 1
ATOM 755 C CA . ALA A 1 100 ? -24.256 -2.236 29.783 1.00 49.78 100 ALA A CA 1
ATOM 756 C C . ALA A 1 100 ? -24.011 -0.983 28.941 1.00 49.78 100 ALA A C 1
ATOM 758 O O . ALA A 1 100 ? -23.210 -1.021 28.001 1.00 49.78 100 ALA A O 1
ATOM 759 N N . ALA A 1 101 ? -24.779 0.074 29.216 1.00 55.91 101 ALA A N 1
ATOM 760 C CA . ALA A 1 101 ? -24.716 1.333 28.497 1.00 55.91 101 ALA A CA 1
ATOM 761 C C . ALA A 1 101 ? -23.273 1.840 28.569 1.00 55.91 101 ALA A C 1
ATOM 763 O O . ALA A 1 101 ? -22.822 2.332 29.603 1.00 55.91 101 ALA A O 1
ATOM 764 N N . GLN A 1 102 ? -22.515 1.627 27.493 1.00 60.12 102 GLN A N 1
ATOM 765 C CA . GLN A 1 102 ? -21.144 2.100 27.415 1.00 60.12 102 GLN A CA 1
ATOM 766 C C . GLN A 1 102 ? -21.205 3.631 27.433 1.00 60.12 102 GLN A C 1
ATOM 768 O O . GLN A 1 102 ? -22.004 4.203 26.685 1.00 60.12 102 GLN A O 1
ATOM 773 N N . PRO A 1 103 ? -20.428 4.297 28.304 1.00 62.47 103 PRO A N 1
ATOM 774 C CA . PRO A 1 103 ? -20.471 5.745 28.416 1.00 62.47 103 PRO A CA 1
ATOM 775 C C . PRO A 1 103 ? -20.121 6.363 27.061 1.00 62.47 103 PRO A C 1
ATOM 777 O O . PRO A 1 103 ? -19.151 5.961 26.414 1.00 62.47 103 PRO A O 1
ATOM 780 N N . ILE A 1 104 ? -20.942 7.310 26.611 1.00 72.31 104 ILE A N 1
ATOM 781 C CA . ILE A 1 104 ? -20.672 8.071 25.390 1.00 72.31 104 ILE A CA 1
ATOM 782 C C . ILE A 1 104 ? -19.423 8.901 25.666 1.00 72.31 104 ILE A C 1
ATOM 784 O O . ILE A 1 104 ? -19.363 9.599 26.669 1.00 72.31 104 ILE A O 1
ATOM 788 N N . VAL A 1 105 ? -18.427 8.816 24.787 1.00 80.38 105 VAL A N 1
ATOM 789 C CA . VAL A 1 105 ? -17.144 9.509 24.971 1.00 80.38 105 VAL A CA 1
ATOM 790 C C . VAL A 1 105 ? -17.094 10.767 24.111 1.00 80.38 105 VAL A C 1
ATOM 792 O O . VAL A 1 105 ? -16.524 11.782 24.512 1.00 80.38 105 VAL A O 1
ATOM 795 N N . LYS A 1 106 ? -17.684 10.725 22.909 1.00 86.44 106 LYS A N 1
ATOM 796 C CA . LYS A 1 106 ? -17.675 11.850 21.968 1.00 86.44 106 LYS A CA 1
ATOM 797 C C . LYS A 1 106 ? -18.966 11.935 21.166 1.00 86.44 106 LYS A C 1
ATOM 799 O O . LYS A 1 106 ? -19.508 10.920 20.739 1.00 86.44 106 LYS A O 1
ATOM 804 N N . VAL A 1 107 ? -19.406 13.157 20.893 1.00 90.25 107 VAL A N 1
ATOM 805 C CA . VAL A 1 107 ? -20.519 13.460 19.992 1.00 90.25 107 VAL A CA 1
ATOM 806 C C . VAL A 1 107 ? -19.963 14.068 18.710 1.00 90.25 107 VAL A C 1
ATOM 808 O O . VAL A 1 107 ? -19.287 15.098 18.737 1.00 90.25 107 VAL A O 1
ATOM 811 N N . PHE A 1 108 ? -20.237 13.417 17.584 1.00 90.94 108 PHE A N 1
ATOM 812 C CA . PHE A 1 108 ? -19.848 13.867 16.251 1.00 90.94 108 PHE A CA 1
ATOM 813 C C . PHE A 1 108 ? -21.053 14.507 15.574 1.00 90.94 108 PHE A C 1
ATOM 815 O O . PHE A 1 108 ? -22.028 13.818 15.285 1.00 90.94 108 PHE A O 1
ATOM 822 N N . THR A 1 109 ? -20.983 15.808 15.303 1.00 92.88 109 THR A N 1
ATOM 823 C CA . THR A 1 109 ? -21.998 16.513 14.511 1.00 92.88 109 THR A CA 1
ATOM 824 C C . THR A 1 109 ? -21.558 16.526 13.058 1.00 92.88 109 THR A C 1
ATOM 826 O O . THR A 1 109 ? -20.484 17.038 12.737 1.00 92.88 109 THR A O 1
ATOM 829 N N . LEU A 1 110 ? -22.377 15.965 12.176 1.00 93.50 110 LEU A N 1
ATOM 830 C CA . LEU A 1 110 ? -22.146 15.946 10.737 1.00 93.50 110 LEU A CA 1
ATOM 831 C C . LEU A 1 110 ? -22.760 17.176 10.061 1.00 93.50 110 LEU A C 1
ATOM 833 O O . LEU A 1 110 ? -23.677 17.807 10.583 1.00 93.50 110 LEU A O 1
ATOM 837 N N . LYS A 1 111 ? -22.280 17.502 8.859 1.00 94.25 111 LYS A N 1
ATOM 838 C CA . LYS A 1 111 ? -22.784 18.627 8.051 1.00 94.25 111 LYS A CA 1
ATOM 839 C C . LYS A 1 111 ? -24.241 18.466 7.607 1.00 94.25 111 LYS A C 1
ATOM 841 O O . LYS A 1 111 ? -24.883 19.464 7.297 1.00 94.25 111 LYS A O 1
ATOM 846 N N . ASP A 1 112 ? -24.751 17.236 7.569 1.00 91.69 112 ASP A N 1
ATOM 847 C CA . ASP A 1 112 ? -26.161 16.926 7.293 1.00 91.69 112 ASP A CA 1
ATOM 848 C C . ASP A 1 112 ? -27.079 17.158 8.515 1.00 91.69 112 ASP A C 1
ATOM 850 O O . ASP A 1 112 ? -28.291 16.981 8.419 1.00 91.69 112 ASP A O 1
ATOM 854 N N . GLY A 1 113 ? -26.515 17.573 9.657 1.00 87.69 113 GLY A N 1
ATOM 855 C CA . GLY A 1 113 ? -27.229 17.797 10.913 1.00 87.69 113 GLY A CA 1
ATOM 856 C C . GLY A 1 113 ? -27.389 16.545 11.780 1.00 87.69 113 GLY A C 1
ATOM 857 O O . GLY A 1 113 ? -27.910 16.646 12.891 1.00 87.69 113 GLY A O 1
ATOM 858 N N . ARG A 1 114 ? -26.933 15.370 11.325 1.00 90.75 114 ARG A N 1
ATOM 859 C CA . ARG A 1 114 ? -26.949 14.135 12.117 1.00 90.75 114 ARG A CA 1
ATOM 860 C C . ARG A 1 114 ? -25.892 14.197 13.220 1.00 90.75 114 ARG A C 1
ATOM 862 O O . ARG A 1 114 ? -24.758 14.610 12.985 1.00 90.75 114 ARG A O 1
ATOM 869 N N . GLN A 1 115 ? -26.255 13.743 14.419 1.00 91.19 115 GLN A N 1
ATOM 870 C CA . GLN A 1 115 ? -25.332 13.584 15.543 1.00 91.19 115 GLN A CA 1
ATOM 871 C C . GLN A 1 115 ? -25.097 12.101 15.824 1.00 91.19 115 GLN A C 1
ATOM 873 O O . GLN A 1 115 ? -26.049 11.324 15.891 1.00 91.19 115 GLN A O 1
ATOM 878 N N . ILE A 1 116 ? -23.833 11.712 15.979 1.00 88.94 116 ILE A N 1
ATOM 879 C CA . ILE A 1 116 ? -23.425 10.342 16.304 1.00 88.94 116 ILE A CA 1
ATOM 880 C C . ILE A 1 116 ? -22.809 10.345 17.700 1.00 88.94 116 ILE A C 1
ATOM 882 O O . ILE A 1 116 ? -21.818 11.037 17.948 1.00 88.94 116 ILE A O 1
ATOM 886 N N . HIS A 1 117 ? -23.394 9.562 18.604 1.00 89.12 117 HIS A N 1
ATOM 887 C CA . HIS A 1 117 ? -22.954 9.433 19.991 1.00 89.12 117 HIS A CA 1
ATOM 888 C C . HIS A 1 117 ? -21.976 8.263 20.116 1.00 89.12 117 HIS A C 1
ATOM 890 O O . HIS A 1 117 ? -22.341 7.135 20.439 1.00 89.12 117 HIS A O 1
ATOM 896 N N . ALA A 1 118 ? -20.705 8.531 19.846 1.00 88.25 118 ALA A N 1
ATOM 897 C CA . ALA A 1 118 ? -19.687 7.499 19.816 1.00 88.25 118 ALA A CA 1
ATOM 898 C C . ALA A 1 118 ? -19.209 7.123 21.228 1.00 88.25 118 ALA A C 1
ATOM 900 O O . ALA A 1 118 ? -18.747 7.966 22.004 1.00 88.25 118 ALA A O 1
ATOM 901 N N . VAL A 1 119 ? -19.241 5.825 21.525 1.00 88.12 119 VAL A N 1
ATOM 902 C CA . VAL A 1 119 ? -18.592 5.225 22.704 1.00 88.12 119 VAL A CA 1
ATOM 903 C C . VAL A 1 119 ? -17.114 4.925 22.439 1.00 88.12 119 VAL A C 1
ATOM 905 O O . VAL A 1 119 ? -16.311 4.850 23.361 1.00 88.12 119 VAL A O 1
ATOM 908 N N . LEU A 1 120 ? -16.728 4.794 21.167 1.00 83.19 120 LEU A N 1
ATOM 909 C CA . LEU A 1 120 ? -15.337 4.682 20.738 1.00 83.19 120 LEU A CA 1
ATOM 910 C C . LEU A 1 120 ? -15.156 5.392 19.398 1.00 83.19 120 LEU A C 1
ATOM 912 O O . LEU A 1 120 ? -15.983 5.251 18.500 1.00 83.19 120 LEU A O 1
ATOM 916 N N . SER A 1 121 ? -14.053 6.119 19.249 1.00 87.25 121 SER A N 1
ATOM 917 C CA . SER A 1 121 ? -13.667 6.745 17.985 1.00 87.25 121 SER A CA 1
ATOM 918 C C . SER A 1 121 ? -12.203 6.448 17.686 1.00 87.25 121 SER A C 1
ATOM 920 O O . SER A 1 121 ? -11.350 6.762 18.521 1.00 87.25 121 SER A O 1
ATOM 922 N N . VAL A 1 122 ? -11.908 5.921 16.502 1.00 89.19 122 VAL A N 1
ATOM 923 C CA . VAL A 1 122 ? -10.546 5.780 15.979 1.00 89.19 122 VAL A CA 1
ATOM 924 C C . VAL A 1 122 ? -10.395 6.712 14.788 1.00 89.19 122 VAL A C 1
ATOM 926 O O . VAL A 1 122 ? -11.206 6.688 13.863 1.00 89.19 122 VAL A O 1
ATOM 929 N N . GLU A 1 123 ? -9.368 7.552 14.829 1.00 89.00 123 GLU A N 1
ATOM 930 C CA . GLU A 1 123 ? -9.012 8.412 13.708 1.00 89.00 123 GLU A CA 1
ATOM 931 C C . GLU A 1 123 ? -8.134 7.637 12.723 1.00 89.00 123 GLU A C 1
ATOM 933 O O . GLU A 1 123 ? -7.098 7.095 13.105 1.00 89.00 123 GLU A O 1
ATOM 938 N N . LEU A 1 124 ? -8.566 7.578 11.466 1.00 87.75 124 LEU A N 1
ATOM 939 C CA . LEU A 1 124 ? -7.808 7.063 10.326 1.00 87.75 124 LEU A CA 1
ATOM 940 C C . LEU A 1 124 ? -7.415 8.246 9.428 1.00 87.75 124 LEU A C 1
ATOM 942 O O . LEU A 1 124 ? -7.725 9.389 9.763 1.00 87.75 124 LEU A O 1
ATOM 946 N N . ASP A 1 125 ? -6.737 8.009 8.304 1.00 90.56 125 ASP A N 1
ATOM 947 C CA . ASP A 1 125 ? -6.210 9.086 7.449 1.00 90.56 125 ASP A CA 1
ATOM 948 C C . ASP A 1 125 ? -7.306 10.093 7.035 1.00 90.56 125 ASP A C 1
ATOM 950 O O . ASP A 1 125 ? -7.288 11.249 7.470 1.00 90.56 125 ASP A O 1
ATOM 954 N N . ASP A 1 126 ? -8.327 9.626 6.308 1.00 92.25 126 ASP A N 1
ATOM 955 C CA . ASP A 1 126 ? -9.417 10.465 5.776 1.00 92.25 126 ASP A CA 1
ATOM 956 C C . ASP A 1 126 ? -10.780 10.234 6.459 1.00 92.25 126 ASP A C 1
ATOM 958 O O . ASP A 1 126 ? -11.769 10.925 6.175 1.00 92.25 126 ASP A O 1
ATOM 962 N N . THR A 1 127 ? -10.860 9.268 7.377 1.00 93.88 127 THR A N 1
ATOM 963 C CA . THR A 1 127 ? -12.106 8.838 8.028 1.00 93.88 127 THR A CA 1
ATOM 964 C C . THR A 1 127 ? -11.961 8.701 9.543 1.00 93.88 127 THR A C 1
ATOM 966 O O . THR A 1 127 ? -10.864 8.601 10.089 1.00 93.88 127 THR A O 1
ATOM 969 N N . TYR A 1 128 ? -13.096 8.703 10.235 1.00 90.88 128 TYR A N 1
ATOM 970 C CA . TYR A 1 128 ? -13.248 8.232 11.602 1.00 90.88 128 TYR A CA 1
ATOM 971 C C . TYR A 1 128 ? -14.034 6.924 11.586 1.00 90.88 128 TYR A C 1
ATOM 973 O O . TYR A 1 128 ? -15.143 6.875 11.054 1.00 90.88 128 TYR A O 1
ATOM 981 N N . ALA A 1 129 ? -13.478 5.884 12.202 1.00 91.56 129 ALA A N 1
ATOM 982 C CA . ALA A 1 129 ? -14.218 4.679 12.547 1.00 91.56 129 ALA A CA 1
ATOM 983 C C . ALA A 1 129 ? -14.832 4.874 13.939 1.00 91.56 129 ALA A C 1
ATOM 985 O O . ALA A 1 129 ? -14.122 5.030 14.937 1.00 91.56 129 ALA A O 1
ATOM 986 N N . LEU A 1 130 ? -16.158 4.910 13.996 1.00 91.75 130 LEU A N 1
ATOM 987 C CA . LEU A 1 130 ? -16.945 5.186 15.188 1.00 91.75 130 LEU A CA 1
ATOM 988 C C . LEU A 1 130 ? -17.699 3.931 15.609 1.00 91.75 130 LEU A C 1
ATOM 990 O O . LEU A 1 130 ? -18.259 3.220 14.779 1.00 91.75 130 LEU A O 1
ATOM 994 N N . LYS A 1 131 ? -17.749 3.680 16.913 1.00 89.94 131 LYS A N 1
ATOM 995 C CA . LYS A 1 131 ? -18.695 2.743 17.509 1.00 89.94 131 LYS A CA 1
ATOM 996 C C . LYS A 1 131 ? -19.762 3.554 18.225 1.00 89.94 131 LYS A C 1
ATOM 998 O O . LYS A 1 131 ? -19.431 4.290 19.153 1.00 89.94 131 LYS A O 1
ATOM 1003 N N . ASP A 1 132 ? -21.004 3.441 17.778 1.00 86.19 132 ASP A N 1
ATOM 1004 C CA . ASP A 1 132 ? -22.156 4.102 18.399 1.00 86.19 132 ASP A CA 1
ATOM 1005 C C . ASP A 1 132 ? -22.555 3.386 19.705 1.00 86.19 132 ASP A C 1
ATOM 1007 O O . ASP A 1 132 ? -22.104 2.267 19.979 1.00 86.19 132 ASP A O 1
ATOM 1011 N N . LYS A 1 133 ? -23.419 4.007 20.510 1.00 82.25 133 LYS A N 1
ATOM 1012 C CA . LYS A 1 133 ? -23.951 3.471 21.777 1.00 82.25 133 LYS A CA 1
ATOM 1013 C C . LYS A 1 133 ? -24.588 2.083 21.644 1.00 82.25 133 LYS A C 1
ATOM 1015 O O . LYS A 1 133 ? -24.498 1.278 22.565 1.00 82.25 133 LYS A O 1
ATOM 1020 N N . ASP A 1 134 ? -25.158 1.783 20.477 1.00 80.19 134 ASP A N 1
ATOM 1021 C CA . ASP A 1 134 ? -25.792 0.496 20.168 1.00 80.19 134 ASP A CA 1
ATOM 1022 C C . ASP A 1 134 ? -24.766 -0.574 19.741 1.00 80.19 134 ASP A C 1
ATOM 1024 O O . ASP A 1 134 ? -25.111 -1.677 19.325 1.00 80.19 134 ASP A O 1
ATOM 1028 N N . GLY A 1 135 ? -23.471 -0.248 19.797 1.00 79.81 135 GLY A N 1
ATOM 1029 C CA . GLY A 1 135 ? -22.376 -1.128 19.406 1.00 79.81 135 GLY A CA 1
ATOM 1030 C C . GLY A 1 135 ? -22.166 -1.251 17.897 1.00 79.81 135 GLY A C 1
ATOM 1031 O O . GLY A 1 135 ? -21.272 -1.989 17.474 1.00 79.81 135 GLY A O 1
ATOM 1032 N N . LYS A 1 136 ? -22.943 -0.518 17.092 1.00 86.38 136 LYS A N 1
ATOM 1033 C CA . LYS A 1 136 ? -22.810 -0.456 15.635 1.00 86.38 136 LYS A CA 1
ATOM 1034 C C . LYS A 1 136 ? -21.534 0.287 15.243 1.00 86.38 136 LYS A C 1
ATOM 1036 O O . LYS A 1 136 ? -21.244 1.353 15.781 1.00 86.38 136 LYS A O 1
ATOM 1041 N N . LEU A 1 137 ? -20.799 -0.276 14.287 1.00 87.75 137 LEU A N 1
ATOM 1042 C CA . LEU A 1 137 ? -19.641 0.368 13.673 1.00 87.75 137 LEU A CA 1
ATOM 1043 C C . LEU A 1 137 ? -20.098 1.214 12.481 1.00 87.75 137 LEU A C 1
ATOM 1045 O O . LEU A 1 137 ? -20.777 0.709 11.587 1.00 87.75 137 LEU A O 1
ATOM 1049 N N . GLU A 1 138 ? -19.716 2.485 12.470 1.00 87.75 138 GLU A N 1
ATOM 1050 C CA . GLU A 1 138 ? -19.925 3.404 11.354 1.00 87.75 138 GLU A CA 1
ATOM 1051 C C . GLU A 1 138 ? -18.607 4.074 10.969 1.00 87.75 138 GLU A C 1
ATOM 1053 O O . GLU A 1 138 ? -17.828 4.490 11.823 1.00 87.75 138 GLU A O 1
ATOM 1058 N N . GLU A 1 139 ? -18.366 4.205 9.669 1.00 92.06 139 GLU A N 1
ATOM 1059 C CA . GLU A 1 139 ? -17.248 4.981 9.140 1.00 92.06 139 GLU A CA 1
ATOM 1060 C C . GLU A 1 139 ? -17.762 6.314 8.607 1.00 92.06 139 GLU A C 1
ATOM 1062 O O . GLU A 1 139 ? -18.674 6.368 7.780 1.00 92.06 139 GLU A O 1
ATOM 1067 N N . VAL A 1 140 ? -17.163 7.401 9.080 1.00 91.31 140 VAL A N 1
ATOM 1068 C CA . VAL A 1 140 ? -17.543 8.769 8.729 1.00 91.31 140 VAL A CA 1
ATOM 1069 C C . VAL A 1 140 ? -16.335 9.471 8.130 1.00 91.31 140 VAL A C 1
ATOM 1071 O O . VAL A 1 140 ? -15.250 9.444 8.704 1.00 91.31 140 VAL A O 1
ATOM 1074 N N . ARG A 1 141 ? -16.490 10.137 6.986 1.00 93.31 141 ARG A N 1
ATOM 1075 C CA . ARG A 1 141 ? -15.395 10.925 6.404 1.00 93.31 141 ARG A CA 1
ATOM 1076 C C . ARG A 1 141 ? -15.168 12.193 7.210 1.00 93.31 141 ARG A C 1
ATOM 1078 O O . ARG A 1 141 ? -16.121 12.880 7.568 1.00 93.31 141 ARG A O 1
ATOM 1085 N N . LYS A 1 142 ? -13.905 12.570 7.409 1.00 92.31 142 LYS A N 1
ATOM 1086 C CA . LYS A 1 142 ? -13.546 13.818 8.105 1.00 92.31 142 LYS A CA 1
ATOM 1087 C C . LYS A 1 142 ? -14.169 15.046 7.446 1.00 92.31 142 LYS A C 1
ATOM 1089 O O . LYS A 1 142 ? -14.612 15.960 8.131 1.00 92.31 142 LYS A O 1
ATOM 1094 N N . ALA A 1 143 ? -14.260 15.028 6.117 1.00 93.12 143 ALA A N 1
ATOM 1095 C CA . ALA A 1 143 ? -14.875 16.091 5.331 1.00 93.12 143 ALA A CA 1
ATOM 1096 C C . ALA A 1 143 ? -16.368 16.305 5.639 1.00 93.12 143 ALA A C 1
ATOM 1098 O O . ALA A 1 143 ? -16.865 17.411 5.420 1.00 93.12 143 ALA A O 1
ATOM 1099 N N . ASP A 1 144 ? -17.064 15.290 6.154 1.0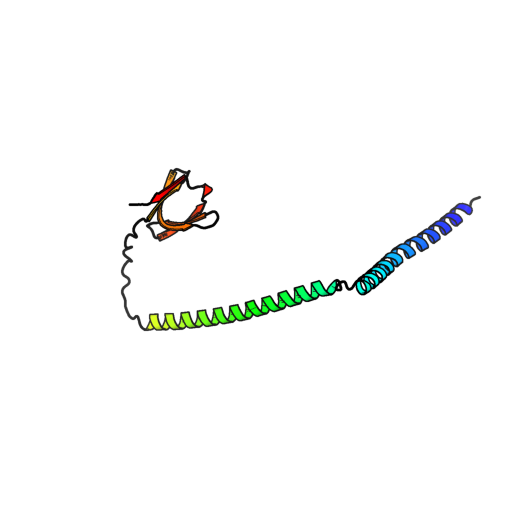0 92.62 144 ASP A N 1
ATOM 1100 C CA . ASP A 1 144 ? -18.500 15.336 6.444 1.00 92.62 144 ASP A CA 1
ATOM 1101 C C . ASP A 1 144 ? -18.788 15.741 7.899 1.00 92.62 144 ASP A C 1
ATOM 1103 O O . ASP A 1 144 ? -19.938 15.999 8.255 1.00 92.62 144 ASP A O 1
ATOM 1107 N N . ILE A 1 145 ? -17.752 15.856 8.735 1.00 92.81 145 ILE A N 1
ATOM 1108 C CA . ILE A 1 145 ? -17.865 16.263 10.137 1.00 92.81 145 ILE A CA 1
ATOM 1109 C C . ILE A 1 145 ? -17.849 17.789 10.222 1.00 92.81 145 ILE A C 1
ATOM 1111 O O . ILE A 1 145 ? -16.986 18.464 9.659 1.00 92.81 145 ILE A O 1
ATOM 1115 N N . GLN A 1 146 ? -18.822 18.339 10.940 1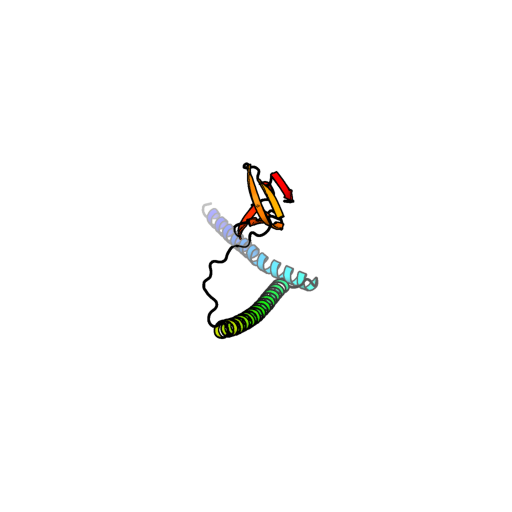.00 93.88 146 GLN A N 1
ATOM 1116 C CA . GLN A 1 146 ? -18.898 19.757 11.263 1.00 93.88 146 GLN A CA 1
ATOM 1117 C C . GLN A 1 146 ? -18.185 20.069 12.583 1.00 93.88 146 GLN A C 1
ATOM 1119 O O . GLN A 1 146 ? -17.437 21.042 12.656 1.00 93.88 146 GLN A O 1
ATOM 1124 N N . SER A 1 147 ? -18.404 19.264 13.625 1.00 92.25 147 SER A N 1
ATOM 1125 C CA . SER A 1 147 ? -17.758 19.442 14.929 1.00 92.25 147 SER A CA 1
ATOM 1126 C C . SER A 1 147 ? -17.701 18.138 15.727 1.00 92.25 147 SER A C 1
ATOM 1128 O O . SER A 1 147 ? -18.483 17.213 15.499 1.00 92.25 147 SER A O 1
ATOM 1130 N N . ILE A 1 148 ? -16.759 18.070 16.670 1.00 91.56 148 ILE A N 1
ATOM 1131 C CA . ILE A 1 148 ? -16.587 16.951 17.603 1.00 91.56 148 ILE A CA 1
ATOM 1132 C C . ILE A 1 148 ? -16.574 17.532 19.015 1.00 91.56 148 ILE A C 1
ATOM 1134 O O . ILE A 1 148 ? -15.794 18.441 19.297 1.00 91.56 148 ILE A O 1
ATOM 1138 N N . GLN A 1 149 ? -17.426 17.015 19.894 1.00 90.81 149 GLN A N 1
ATOM 1139 C CA . GLN A 1 149 ? -17.494 17.404 21.304 1.00 90.81 149 GLN A CA 1
ATOM 1140 C C . GLN A 1 149 ? -17.205 16.188 22.185 1.00 90.81 149 GLN A C 1
ATOM 1142 O O . GLN A 1 149 ? -17.622 15.079 21.855 1.00 90.81 149 GLN A O 1
ATOM 1147 N N . ALA A 1 150 ? -16.482 16.372 23.290 1.00 81.44 150 ALA A N 1
ATOM 1148 C CA . ALA A 1 150 ? -16.413 15.351 24.332 1.00 81.44 150 ALA A CA 1
ATOM 1149 C C . ALA A 1 150 ? -17.755 15.333 25.075 1.00 81.44 150 ALA A C 1
ATOM 1151 O O . ALA A 1 150 ? -18.294 16.398 25.370 1.00 81.44 150 ALA A O 1
ATOM 1152 N N . ALA A 1 151 ? -18.307 14.147 25.320 1.00 71.19 151 ALA A N 1
ATOM 1153 C CA . ALA A 1 151 ? -19.464 14.021 26.198 1.00 71.19 151 ALA A CA 1
ATOM 1154 C C . ALA A 1 151 ? -18.942 14.037 27.644 1.00 71.19 151 ALA A C 1
ATOM 1156 O O . ALA A 1 151 ? -18.128 13.183 27.997 1.00 71.19 151 ALA A O 1
ATOM 1157 N N . GLU A 1 152 ? -19.318 15.063 28.412 1.00 56.34 152 GLU A N 1
ATOM 1158 C CA . GLU A 1 152 ? -19.010 15.188 29.849 1.00 56.34 152 GLU A CA 1
ATOM 1159 C C . GLU A 1 152 ? -19.795 14.184 30.701 1.00 56.34 152 GLU A C 1
ATOM 1161 O O . GLU A 1 152 ? -20.972 13.905 30.366 1.00 56.34 152 GLU A O 1
#

Radius of gyration: 37.64 Å; chains: 1; bounding box: 63×48×109 Å

Foldseek 3Di:
DVPVVVVVVVVVVVVVVVVVVVVVVVVVVVVVVVQVVCVVVVHDPPVVVVVVVVVVVVVVVVVVVVVVVVVVVVVVVVVVVVVVVVVVPPDDDPDPPPLPQQDQFKWWQFPVRDIFRFSDWDDDDQWIFGQGSVRDTDIGGPVGTPDMDTDD

Sequence (152 aa):
MRYLAPFLLSLFLCFFHSWLSSLQAGETGVEAALEKARQRAGAPPADAKARQEKAREAAQQKAREESSRQAREAAGKAREEAERAAANSGSAQRGDAEVAAQPIVKVFTLKDGRQIHAVLSVELDDTYALKDKDGKLEEVRKADIQSIQAAE